Protein AF-A0A7Y4SWW4-F1 (afdb_monomer_lite)

Secondary structure (DSSP, 8-state):
-HHHHH-HHHHHHHHHHHHHHHHHHHHHH--SS-----HHHHHHHHHHHHHHHHHHHHHHTT--HHHHHHHHHHHHHHHHHHSS---BTTB---HHHHHHHHHHHHHHHHHHTTS-HHHHH-HHHHHHHHHHHHHHHHHHHHHHH-

Foldseek 3Di:
DQCVQQNDQQSLLQLVQLLVQLLVVLCVVDPDPDDPSDSLLSVLLSLLLQLQLQLLLCVVVVHDPCSSCVSVVVSVVCLVVPLPDPPDVVDDRPSSSSVSSNVSSNVNNNVVSVDDSCVSPDPVNSVVSNVVSVVVVVVVVVVVVD

Structure (mmCIF, N/CA/C/O backbone):
data_AF-A0A7Y4SWW4-F1
#
_entry.id   AF-A0A7Y4SWW4-F1
#
loop_
_atom_site.group_PDB
_atom_site.id
_atom_site.type_symbol
_atom_site.label_atom_id
_atom_site.label_alt_id
_atom_site.label_comp_id
_atom_site.label_asym_id
_atom_site.label_entity_id
_atom_site.label_seq_id
_atom_site.pdbx_PDB_ins_code
_atom_site.Cartn_x
_atom_site.Cartn_y
_atom_site.Cartn_z
_atom_site.occupancy
_atom_site.B_iso_or_equiv
_atom_site.auth_seq_id
_atom_site.auth_comp_id
_atom_site.auth_asym_id
_atom_site.auth_atom_id
_atom_site.pdbx_PDB_model_num
ATOM 1 N N . LEU A 1 1 ? 5.554 -11.035 5.074 1.00 80.19 1 LEU A N 1
ATOM 2 C CA . LEU A 1 1 ? 4.726 -10.161 5.940 1.00 80.19 1 LEU A CA 1
ATOM 3 C C . LEU A 1 1 ? 3.402 -9.791 5.277 1.00 80.19 1 LEU A C 1
ATOM 5 O O . LEU A 1 1 ? 2.380 -10.183 5.812 1.00 80.19 1 LEU A O 1
ATOM 9 N N . LEU A 1 2 ? 3.391 -9.156 4.096 1.00 85.44 2 LEU A N 1
ATOM 10 C CA . LEU A 1 2 ? 2.152 -8.746 3.406 1.00 85.44 2 LEU A CA 1
ATOM 11 C C . LEU A 1 2 ? 1.082 -9.852 3.295 1.00 85.44 2 LEU A C 1
ATOM 13 O O . LEU A 1 2 ? -0.025 -9.682 3.793 1.00 85.44 2 LEU A O 1
ATOM 17 N N . PHE A 1 3 ? 1.432 -11.005 2.718 1.00 90.75 3 PHE A N 1
ATOM 18 C CA . PHE A 1 3 ? 0.512 -12.143 2.565 1.00 90.75 3 PHE A CA 1
ATOM 19 C C . PHE A 1 3 ? 0.056 -12.759 3.890 1.00 90.75 3 PHE A C 1
ATOM 21 O O . PHE A 1 3 ? -1.040 -13.297 3.976 1.00 90.75 3 PHE A O 1
ATOM 28 N N . HIS A 1 4 ? 0.887 -12.667 4.929 1.00 89.12 4 HIS A N 1
ATOM 29 C CA . HIS A 1 4 ? 0.513 -13.116 6.266 1.00 89.12 4 HIS A CA 1
ATOM 30 C C . HIS A 1 4 ? -0.525 -12.170 6.888 1.00 89.12 4 HIS A C 1
ATOM 32 O O . HIS A 1 4 ? -1.473 -12.630 7.508 1.00 89.12 4 HIS A O 1
ATOM 38 N N . SER A 1 5 ? -0.379 -10.857 6.683 1.00 87.44 5 SER A N 1
ATOM 39 C CA . SER A 1 5 ? -1.282 -9.845 7.242 1.00 87.44 5 SER A CA 1
ATOM 40 C C . SER A 1 5 ? -2.602 -9.696 6.482 1.00 87.44 5 SER A C 1
ATOM 42 O O . SER A 1 5 ? -3.604 -9.349 7.097 1.00 87.44 5 SER A O 1
ATOM 44 N N . TYR A 1 6 ? -2.605 -9.921 5.164 1.00 91.31 6 TYR A N 1
ATOM 45 C CA . TYR A 1 6 ? -3.756 -9.648 4.291 1.00 91.31 6 TYR A CA 1
ATOM 46 C C . TYR A 1 6 ? -4.283 -10.872 3.540 1.00 91.31 6 TYR A C 1
ATOM 48 O O . TYR A 1 6 ? -5.208 -10.743 2.743 1.00 91.31 6 TYR A O 1
ATOM 56 N N . GLY A 1 7 ? -3.726 -12.060 3.772 1.00 93.44 7 GLY A N 1
ATOM 57 C CA . GLY A 1 7 ? -4.070 -13.259 3.014 1.00 93.44 7 GLY A CA 1
ATOM 58 C C . GLY A 1 7 ? -3.511 -13.250 1.588 1.00 93.44 7 GLY A C 1
ATOM 59 O O . GLY A 1 7 ? -2.938 -12.267 1.108 1.00 93.44 7 GLY A O 1
ATOM 60 N N . ALA A 1 8 ? -3.659 -14.387 0.907 1.00 93.75 8 ALA A N 1
ATOM 61 C CA . ALA A 1 8 ? -3.056 -14.612 -0.403 1.00 93.75 8 ALA A CA 1
ATOM 62 C C . ALA A 1 8 ? -3.638 -13.697 -1.494 1.00 93.75 8 ALA A C 1
ATOM 64 O O . ALA A 1 8 ? -2.881 -13.085 -2.241 1.00 93.75 8 ALA A O 1
ATOM 65 N N . GLY A 1 9 ? -4.967 -13.577 -1.571 1.00 96.06 9 GLY A N 1
ATOM 66 C CA . GLY A 1 9 ? -5.646 -12.866 -2.654 1.00 96.06 9 GLY A CA 1
ATOM 67 C C . GLY A 1 9 ? -5.493 -11.354 -2.550 1.00 96.06 9 GLY A C 1
ATOM 68 O O . GLY A 1 9 ? -4.990 -10.713 -3.470 1.00 96.06 9 GLY A O 1
ATOM 69 N N . VAL A 1 10 ? -5.870 -10.780 -1.404 1.00 96.38 10 VAL A N 1
ATOM 70 C CA . VAL A 1 10 ? -5.750 -9.328 -1.185 1.00 96.38 10 VAL A CA 1
ATOM 71 C C . VAL A 1 10 ? -4.281 -8.903 -1.137 1.00 96.38 10 VAL A C 1
ATOM 73 O O . VAL A 1 10 ? -3.931 -7.865 -1.696 1.00 96.38 10 VAL A O 1
ATOM 76 N N . GLY A 1 11 ? -3.402 -9.723 -0.548 1.00 96.12 11 GLY A N 1
ATOM 77 C CA . GLY A 1 11 ? -1.959 -9.488 -0.575 1.00 96.12 11 GLY A CA 1
ATOM 78 C C . GLY A 1 11 ? -1.385 -9.469 -1.996 1.00 96.12 11 GLY A C 1
ATOM 79 O O . GLY A 1 11 ? -0.630 -8.557 -2.327 1.00 96.12 11 GLY A O 1
ATOM 80 N N . ALA A 1 12 ? -1.773 -10.424 -2.852 1.00 96.00 12 ALA A N 1
ATOM 81 C CA . ALA A 1 12 ? -1.323 -10.481 -4.245 1.00 96.00 12 ALA A CA 1
ATOM 82 C C . ALA A 1 12 ? -1.815 -9.275 -5.047 1.00 96.00 12 ALA A C 1
ATOM 84 O O . ALA A 1 12 ? -1.021 -8.622 -5.721 1.00 96.00 12 ALA A O 1
ATOM 85 N N . LEU A 1 13 ? -3.105 -8.942 -4.937 1.00 96.56 13 LEU A N 1
ATOM 86 C CA . LEU A 1 13 ? -3.671 -7.790 -5.631 1.00 96.56 13 LEU A CA 1
ATOM 87 C C . LEU A 1 13 ? -3.017 -6.483 -5.170 1.00 96.56 13 LEU A C 1
ATOM 89 O O . LEU A 1 13 ? -2.633 -5.668 -6.003 1.00 96.56 13 LEU A O 1
ATOM 93 N N . GLY A 1 14 ? -2.838 -6.298 -3.860 1.00 96.75 14 GLY A N 1
ATOM 94 C CA . GLY A 1 14 ? -2.173 -5.122 -3.302 1.00 96.75 14 GLY A CA 1
ATOM 95 C C . GLY A 1 14 ? -0.731 -4.974 -3.789 1.00 96.75 14 GLY A C 1
ATOM 96 O O . GLY A 1 14 ? -0.329 -3.878 -4.175 1.00 96.75 14 GLY A O 1
ATOM 97 N N . LEU A 1 15 ? 0.027 -6.075 -3.836 1.00 96.19 15 LEU A N 1
ATOM 98 C CA . LEU A 1 15 ? 1.391 -6.100 -4.371 1.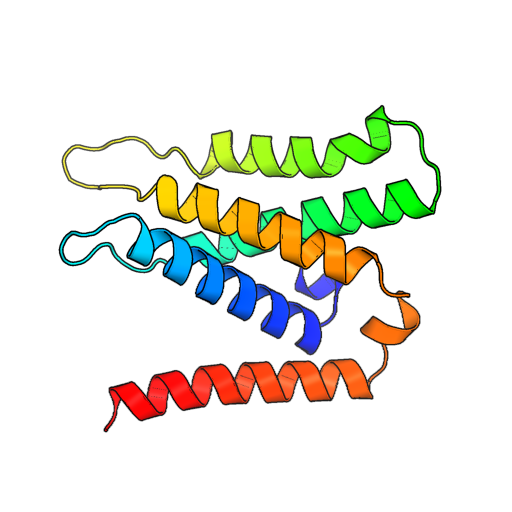00 96.19 15 LEU A CA 1
ATOM 99 C C . LEU A 1 15 ? 1.427 -5.702 -5.855 1.00 96.19 15 LEU A C 1
ATOM 101 O O . LEU A 1 15 ? 2.233 -4.856 -6.242 1.00 96.19 15 LEU A O 1
ATOM 105 N N . LEU A 1 16 ? 0.544 -6.287 -6.672 1.00 95.06 16 LEU A N 1
ATOM 106 C CA . LEU A 1 16 ? 0.466 -6.001 -8.106 1.00 95.06 16 LEU A CA 1
ATOM 107 C C . LEU A 1 16 ? 0.055 -4.556 -8.377 1.00 95.06 16 LEU A C 1
ATOM 109 O O . LEU A 1 16 ? 0.696 -3.894 -9.185 1.00 95.06 16 LEU A O 1
ATOM 113 N N . LEU A 1 17 ? -0.968 -4.047 -7.686 1.00 96.06 17 LEU A N 1
ATOM 114 C CA . LEU A 1 17 ? -1.420 -2.665 -7.847 1.00 96.06 17 LEU A CA 1
ATOM 115 C C . LEU A 1 17 ? -0.350 -1.666 -7.410 1.00 96.06 17 LEU A C 1
ATOM 117 O O . LEU A 1 17 ? -0.131 -0.681 -8.109 1.00 96.06 17 LEU A O 1
ATOM 121 N N . ALA A 1 18 ? 0.343 -1.919 -6.297 1.00 95.69 18 ALA A N 1
ATOM 122 C CA . ALA A 1 18 ? 1.414 -1.041 -5.840 1.00 95.69 18 ALA A CA 1
ATOM 123 C C . ALA A 1 18 ? 2.585 -1.010 -6.836 1.00 95.69 18 ALA A C 1
ATOM 125 O O . ALA A 1 18 ? 3.078 0.066 -7.169 1.00 95.69 18 ALA A O 1
ATOM 126 N N . GLY A 1 19 ? 2.986 -2.174 -7.361 1.00 93.38 19 GLY A N 1
ATOM 127 C CA . GLY A 1 19 ? 4.006 -2.270 -8.404 1.00 93.38 19 GLY A CA 1
ATOM 128 C C . GLY A 1 19 ? 3.587 -1.580 -9.702 1.00 93.38 19 GLY A C 1
ATOM 129 O O . GLY A 1 19 ? 4.344 -0.775 -10.233 1.00 93.38 19 GLY A O 1
ATOM 130 N N . LEU A 1 20 ? 2.372 -1.852 -10.186 1.00 92.69 20 LEU A N 1
ATOM 131 C CA . LEU A 1 20 ? 1.819 -1.272 -11.410 1.00 92.69 20 LEU A CA 1
ATOM 132 C C . LEU A 1 20 ? 1.741 0.253 -11.320 1.00 92.69 20 LEU A C 1
ATOM 134 O O . LEU A 1 20 ? 2.314 0.947 -12.152 1.00 92.69 20 LEU A O 1
ATOM 138 N N . LEU A 1 21 ? 1.054 0.778 -10.306 1.00 94.25 21 LEU A N 1
ATOM 139 C CA . LEU A 1 21 ? 0.838 2.215 -10.155 1.00 94.25 21 LEU A CA 1
ATOM 140 C C . LEU A 1 21 ? 2.148 2.953 -9.847 1.00 94.25 21 LEU A C 1
ATOM 142 O O . LEU A 1 21 ? 2.376 4.022 -10.404 1.00 94.25 21 LEU A O 1
ATOM 146 N N . GLY A 1 22 ? 3.036 2.381 -9.026 1.00 92.81 22 GLY A N 1
ATOM 147 C CA . GLY A 1 22 ? 4.356 2.963 -8.764 1.00 92.81 22 GLY A CA 1
ATOM 148 C C . GLY A 1 22 ? 5.200 3.069 -10.035 1.00 92.81 22 GLY A C 1
ATOM 149 O O . GLY A 1 22 ? 5.794 4.111 -10.300 1.00 92.81 22 GLY A O 1
ATOM 150 N N . ASN A 1 23 ? 5.186 2.022 -10.862 1.00 90.69 23 ASN A N 1
ATOM 151 C CA . ASN A 1 23 ? 5.881 2.006 -12.146 1.00 90.69 23 ASN A CA 1
ATOM 152 C C . ASN A 1 23 ? 5.248 2.966 -13.164 1.00 90.69 23 ASN A C 1
ATOM 154 O O . ASN A 1 23 ? 5.980 3.629 -13.891 1.00 90.69 23 ASN A O 1
ATOM 158 N N . LEU A 1 24 ? 3.916 3.094 -13.190 1.00 90.06 24 LEU A N 1
ATOM 159 C CA . LEU A 1 24 ? 3.218 4.069 -14.036 1.00 90.06 24 LEU A CA 1
ATOM 160 C C . LEU A 1 24 ? 3.588 5.509 -13.664 1.00 90.06 24 LEU A C 1
ATOM 162 O O . LEU A 1 24 ? 3.893 6.304 -14.549 1.00 90.06 24 LEU A O 1
ATOM 166 N N . VAL A 1 25 ? 3.611 5.838 -12.368 1.00 90.25 25 VAL A N 1
ATOM 167 C CA . VAL A 1 25 ? 4.043 7.164 -11.898 1.00 90.25 25 VAL A CA 1
ATOM 168 C C . VAL A 1 25 ? 5.511 7.403 -12.255 1.00 90.25 25 VAL A C 1
ATOM 170 O O . VAL A 1 25 ? 5.837 8.462 -12.784 1.00 90.25 25 VAL A O 1
ATOM 173 N N . ASN A 1 26 ? 6.384 6.413 -12.042 1.00 88.81 26 ASN A N 1
ATOM 174 C CA . ASN A 1 26 ? 7.799 6.528 -12.396 1.00 88.81 26 ASN A CA 1
ATOM 175 C C . ASN A 1 26 ? 8.008 6.772 -13.898 1.00 88.81 26 ASN A C 1
ATOM 177 O O . ASN A 1 26 ? 8.754 7.673 -14.275 1.00 88.81 26 ASN A O 1
ATOM 181 N N . ALA A 1 27 ? 7.315 6.010 -14.749 1.00 86.12 27 ALA A N 1
ATOM 182 C CA . ALA A 1 27 ? 7.383 6.143 -16.202 1.00 86.12 27 ALA A CA 1
ATOM 183 C C . ALA A 1 27 ? 6.834 7.487 -16.697 1.00 86.12 27 ALA A C 1
ATOM 185 O O . ALA A 1 27 ? 7.335 8.036 -17.672 1.00 86.12 27 ALA A O 1
ATOM 186 N N . TRP A 1 28 ? 5.819 8.037 -16.025 1.00 85.56 28 TRP A N 1
ATOM 187 C CA . TRP A 1 28 ? 5.281 9.352 -16.371 1.00 85.56 28 TRP A CA 1
ATOM 188 C C . TRP A 1 28 ? 6.240 10.495 -16.008 1.00 85.56 28 TRP A C 1
ATOM 190 O O . TRP A 1 28 ? 6.300 11.496 -16.718 1.00 85.56 28 TRP A O 1
ATOM 200 N N . VAL A 1 29 ? 7.012 10.338 -14.929 1.00 83.06 29 VAL A N 1
ATOM 201 C CA . VAL A 1 29 ? 8.008 11.325 -14.483 1.00 83.06 29 VAL A CA 1
ATOM 202 C C . VAL A 1 29 ? 9.302 11.244 -15.304 1.00 83.06 29 VAL A C 1
ATOM 204 O O . VAL A 1 29 ? 9.885 12.279 -15.626 1.00 83.06 29 VAL A O 1
ATOM 207 N N . HIS A 1 30 ? 9.743 10.044 -15.690 1.00 75.00 30 HIS A N 1
ATOM 208 C CA . HIS A 1 30 ? 10.912 9.851 -16.550 1.00 75.00 30 HIS A CA 1
ATOM 209 C C . HIS A 1 30 ? 10.528 9.778 -18.035 1.00 75.00 30 HIS A C 1
ATOM 211 O O . HIS A 1 30 ? 10.281 8.708 -18.586 1.00 75.00 30 HIS A O 1
ATOM 217 N N . VAL A 1 31 ? 10.563 10.923 -18.722 1.00 55.62 31 VAL A N 1
ATOM 218 C CA . VAL A 1 31 ? 10.458 10.998 -20.190 1.00 55.62 31 VAL A CA 1
ATOM 219 C C . VAL A 1 31 ? 11.825 10.664 -20.809 1.00 55.62 31 VAL A C 1
ATOM 221 O O . VAL A 1 31 ? 12.578 11.547 -21.209 1.00 55.62 31 VAL A O 1
ATOM 224 N N . GLY A 1 32 ? 12.202 9.383 -20.828 1.00 53.34 32 GLY A N 1
ATOM 225 C CA . GLY A 1 32 ? 13.490 8.939 -21.372 1.00 53.34 32 GLY A CA 1
ATOM 226 C C . GLY A 1 32 ? 13.636 7.418 -21.402 1.00 53.34 32 GLY A C 1
ATOM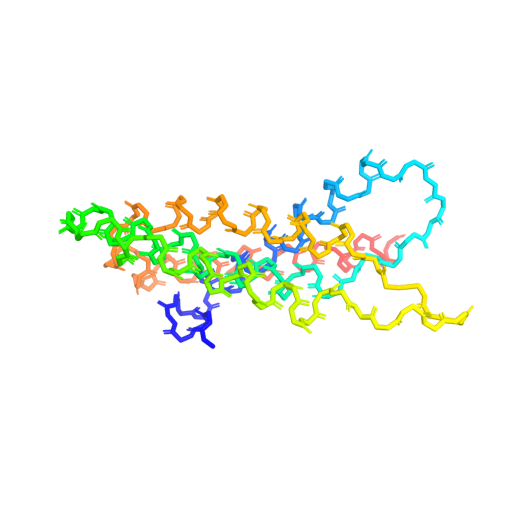 227 O O . GLY A 1 32 ? 13.246 6.732 -20.465 1.00 53.34 32 GLY A O 1
ATOM 228 N N . ALA A 1 33 ? 14.157 6.898 -22.513 1.00 49.75 33 ALA A N 1
ATOM 229 C CA . ALA A 1 33 ? 14.124 5.493 -22.909 1.00 49.75 33 ALA A CA 1
ATOM 230 C C . ALA A 1 33 ? 14.609 4.488 -21.837 1.00 49.75 33 ALA A C 1
ATOM 232 O O . ALA A 1 33 ? 15.714 4.592 -21.313 1.00 49.75 33 ALA A O 1
ATOM 233 N N . HIS A 1 34 ? 13.781 3.461 -21.611 1.00 48.34 34 HIS A N 1
ATOM 234 C CA . HIS A 1 34 ? 14.102 2.175 -20.977 1.00 48.34 34 HIS A CA 1
ATOM 235 C C . HIS A 1 34 ? 14.740 2.219 -19.574 1.00 48.34 34 HIS A C 1
ATOM 237 O O . HIS A 1 34 ? 15.790 1.624 -19.338 1.00 48.34 34 HIS A O 1
ATOM 243 N N . ALA A 1 35 ? 14.052 2.815 -18.597 1.00 51.06 35 ALA A N 1
ATOM 244 C CA . ALA A 1 35 ? 14.241 2.413 -17.204 1.00 51.06 35 ALA A CA 1
ATOM 245 C C . ALA A 1 35 ? 13.573 1.041 -16.992 1.00 51.06 35 ALA A C 1
ATOM 247 O O . ALA A 1 35 ? 12.399 0.854 -17.314 1.00 51.06 35 ALA A O 1
ATOM 248 N N . SER A 1 36 ? 14.327 0.060 -16.495 1.00 53.84 36 SER A N 1
ATOM 249 C CA . SER A 1 36 ? 13.800 -1.251 -16.105 1.00 53.84 36 SER A CA 1
ATOM 250 C C . SER A 1 36 ? 12.637 -1.059 -15.124 1.00 53.84 36 SER A C 1
ATOM 252 O O . SER A 1 36 ? 12.855 -0.629 -13.992 1.00 53.84 36 SER A O 1
ATOM 254 N N . LEU A 1 37 ? 11.399 -1.339 -15.555 1.00 64.31 37 LEU A N 1
ATOM 255 C CA . LEU A 1 37 ? 10.216 -1.322 -14.690 1.00 64.31 37 LEU A CA 1
ATOM 256 C C . LEU A 1 37 ? 10.365 -2.475 -13.693 1.00 64.31 37 LEU A C 1
ATOM 258 O O . LEU A 1 37 ? 10.083 -3.636 -13.986 1.00 64.31 37 LEU A O 1
ATOM 262 N N . GLY A 1 38 ? 10.943 -2.153 -12.541 1.00 71.31 38 GLY A N 1
ATOM 263 C CA . GLY A 1 38 ? 11.528 -3.140 -11.653 1.00 71.31 38 GLY A CA 1
ATOM 264 C C . GLY A 1 38 ? 10.504 -3.821 -10.755 1.00 71.31 38 GLY A C 1
ATOM 265 O O . GLY A 1 38 ? 9.607 -3.190 -10.193 1.00 71.31 38 GLY A O 1
ATOM 266 N N . ALA A 1 39 ? 10.718 -5.114 -10.507 1.00 81.62 39 ALA A N 1
ATOM 267 C CA . ALA A 1 39 ? 10.071 -5.833 -9.410 1.00 81.62 39 ALA A CA 1
ATOM 268 C C . ALA A 1 39 ? 10.339 -5.170 -8.039 1.00 81.62 39 ALA A C 1
ATOM 270 O O . ALA A 1 39 ? 9.530 -5.297 -7.119 1.00 81.62 39 ALA A O 1
ATOM 271 N N . SER A 1 40 ? 11.440 -4.420 -7.901 1.00 88.94 40 SER A N 1
ATOM 272 C CA . SER A 1 40 ? 11.769 -3.665 -6.688 1.00 88.94 40 SER A CA 1
ATOM 273 C C . SER A 1 40 ? 10.742 -2.574 -6.367 1.00 88.94 40 SER A C 1
ATOM 275 O O . SER A 1 40 ? 10.462 -2.348 -5.190 1.00 88.94 40 SER A O 1
ATOM 277 N N . THR A 1 41 ? 10.093 -1.974 -7.371 1.00 92.62 41 THR A N 1
ATOM 278 C CA . THR A 1 41 ? 8.970 -1.043 -7.171 1.00 92.62 41 THR A CA 1
ATOM 279 C C . THR A 1 41 ? 7.828 -1.709 -6.412 1.00 92.62 41 THR A C 1
ATOM 281 O O . THR A 1 41 ? 7.285 -1.130 -5.474 1.00 92.62 41 THR A O 1
ATOM 284 N N . ALA A 1 42 ? 7.494 -2.957 -6.760 1.00 93.81 42 ALA A N 1
ATOM 285 C CA . ALA A 1 42 ? 6.463 -3.721 -6.061 1.00 93.81 42 ALA A CA 1
ATOM 286 C C . ALA A 1 42 ? 6.882 -4.056 -4.621 1.00 93.81 42 ALA A C 1
ATOM 288 O O . ALA A 1 42 ? 6.048 -4.024 -3.719 1.00 93.81 42 ALA A O 1
ATOM 289 N N . VAL A 1 43 ? 8.172 -4.317 -4.375 1.00 94.44 43 VAL A N 1
ATOM 290 C CA . VAL A 1 43 ? 8.703 -4.556 -3.021 1.00 94.44 43 VAL A CA 1
ATOM 291 C C . VAL A 1 43 ? 8.546 -3.313 -2.142 1.00 94.44 43 VAL A C 1
ATOM 293 O O . VAL A 1 43 ? 7.972 -3.412 -1.057 1.00 94.44 43 VAL A O 1
ATOM 296 N N . PHE A 1 44 ? 8.980 -2.137 -2.605 1.00 95.62 44 PHE A N 1
ATOM 297 C CA . PHE A 1 44 ? 8.771 -0.892 -1.855 1.00 95.62 44 PHE A CA 1
ATOM 298 C C . PHE A 1 44 ? 7.291 -0.515 -1.762 1.00 95.62 44 PHE A C 1
ATOM 300 O O . PHE A 1 44 ? 6.848 -0.038 -0.719 1.00 95.62 44 PHE A O 1
ATOM 307 N N . GLY A 1 45 ? 6.499 -0.848 -2.780 1.00 96.88 45 GLY A N 1
ATOM 308 C CA . GLY A 1 45 ? 5.041 -0.811 -2.736 1.00 96.88 45 GLY A CA 1
ATOM 309 C C . GLY A 1 45 ? 4.448 -1.634 -1.599 1.00 96.88 45 GLY A C 1
ATOM 310 O O . GLY A 1 45 ? 3.626 -1.128 -0.840 1.00 96.88 45 GLY A O 1
ATOM 311 N N . ALA A 1 46 ? 4.904 -2.870 -1.408 1.00 97.19 46 ALA A N 1
ATOM 312 C CA . ALA A 1 46 ? 4.467 -3.719 -0.304 1.00 97.19 46 ALA A CA 1
ATOM 313 C C . ALA A 1 46 ? 4.881 -3.164 1.066 1.00 97.19 46 ALA A C 1
ATOM 315 O O . ALA A 1 46 ? 4.093 -3.219 2.012 1.00 97.19 46 ALA A O 1
ATOM 316 N N . VAL A 1 47 ? 6.096 -2.615 1.178 1.00 97.62 47 VAL A N 1
ATOM 317 C CA . VAL A 1 47 ? 6.579 -1.953 2.403 1.00 97.62 47 VAL A CA 1
ATOM 318 C C . VAL A 1 47 ? 5.710 -0.738 2.735 1.00 97.62 47 VAL A C 1
ATOM 320 O O . VAL A 1 47 ? 5.251 -0.604 3.870 1.00 97.62 47 VAL A O 1
ATOM 323 N N . GLY A 1 48 ? 5.420 0.105 1.743 1.00 98.00 48 GLY A N 1
ATOM 324 C CA . GLY A 1 48 ? 4.528 1.252 1.889 1.00 98.00 48 GLY A CA 1
ATOM 325 C C . GLY A 1 48 ? 3.111 0.826 2.264 1.00 98.00 48 GLY A C 1
ATOM 326 O O . GLY A 1 48 ? 2.522 1.402 3.173 1.00 98.00 48 GLY A O 1
ATOM 327 N N . LEU A 1 49 ? 2.585 -0.228 1.634 1.00 98.25 49 LEU A N 1
ATOM 328 C CA . LEU A 1 49 ? 1.253 -0.766 1.915 1.00 98.25 49 LEU A CA 1
ATOM 329 C C . LEU A 1 49 ? 1.127 -1.201 3.374 1.00 98.25 49 LEU A C 1
ATOM 331 O O . LEU A 1 49 ? 0.195 -0.771 4.049 1.00 98.25 49 LEU A O 1
ATOM 335 N N . LEU A 1 50 ? 2.098 -1.962 3.885 1.00 97.62 50 LEU A N 1
ATOM 336 C CA . LEU A 1 50 ? 2.153 -2.348 5.297 1.00 97.62 50 LEU A CA 1
ATOM 337 C C . LEU A 1 50 ? 2.266 -1.134 6.233 1.00 97.62 50 LEU A C 1
ATOM 339 O O . LEU A 1 50 ? 1.583 -1.076 7.253 1.00 97.62 50 LEU A O 1
ATOM 343 N N . GLY A 1 51 ? 3.111 -0.158 5.890 1.00 97.81 51 GLY A N 1
ATOM 344 C CA . GLY A 1 51 ? 3.286 1.056 6.687 1.00 97.81 51 GLY A CA 1
ATOM 345 C C . GLY A 1 51 ? 2.010 1.899 6.764 1.00 97.81 51 GLY A C 1
ATOM 346 O O . GLY A 1 51 ? 1.593 2.302 7.849 1.00 97.81 51 GLY A O 1
ATOM 347 N N . GLY A 1 52 ? 1.359 2.136 5.625 1.00 98.00 52 GLY A N 1
ATOM 348 C CA . GLY A 1 52 ? 0.151 2.953 5.533 1.00 98.00 52 GLY A CA 1
ATOM 349 C C . GLY A 1 52 ? -1.047 2.289 6.203 1.00 98.00 52 GLY A C 1
ATOM 350 O O . GLY A 1 52 ? -1.809 2.945 6.916 1.00 98.00 52 GLY A O 1
ATOM 351 N N . SER A 1 53 ? -1.192 0.976 6.033 1.00 97.44 53 SER A N 1
ATOM 352 C CA . SER A 1 53 ? -2.317 0.244 6.601 1.00 97.44 53 SER A CA 1
ATOM 353 C C . SER A 1 53 ? -2.234 0.114 8.117 1.00 97.44 53 SER A C 1
ATOM 355 O O . SER A 1 53 ? -3.232 0.338 8.803 1.00 97.44 53 SER A O 1
ATOM 357 N N . GLU A 1 54 ? -1.046 -0.155 8.656 1.00 96.75 54 GLU A N 1
ATOM 358 C CA . GLU A 1 54 ? -0.817 -0.217 10.097 1.00 96.75 54 GLU A CA 1
ATOM 359 C C . GLU A 1 54 ? -0.946 1.171 10.742 1.00 96.75 54 GLU A C 1
ATOM 361 O O . GLU A 1 54 ? -1.601 1.322 11.774 1.00 96.75 54 GLU A O 1
ATOM 366 N N . ALA A 1 55 ? -0.397 2.218 10.115 1.00 97.69 55 ALA A N 1
ATOM 367 C CA . ALA A 1 55 ? -0.558 3.591 10.594 1.00 97.69 55 ALA A CA 1
ATOM 368 C C . ALA A 1 55 ? -2.034 4.016 10.629 1.00 97.69 55 ALA A C 1
ATOM 370 O O . ALA A 1 55 ? -2.486 4.650 11.591 1.00 97.69 55 ALA A O 1
ATOM 371 N N . ARG A 1 56 ? -2.810 3.625 9.608 1.00 97.56 56 ARG A N 1
ATOM 372 C CA . ARG A 1 56 ? -4.254 3.864 9.563 1.00 97.56 56 ARG A CA 1
ATOM 373 C C . ARG A 1 56 ? -4.995 3.089 10.646 1.00 97.56 56 ARG A C 1
ATOM 375 O O . ARG A 1 56 ? -5.819 3.689 11.334 1.00 97.56 56 ARG A O 1
ATOM 382 N N . ALA A 1 57 ? -4.691 1.809 10.838 1.00 94.69 57 ALA A N 1
ATOM 383 C CA . ALA A 1 57 ? -5.314 0.997 11.878 1.00 94.69 57 ALA A CA 1
ATOM 384 C C . ALA A 1 57 ? -5.083 1.606 13.273 1.00 94.69 57 ALA A C 1
ATOM 386 O O . ALA A 1 57 ? -6.037 1.839 14.015 1.00 94.69 57 ALA A O 1
ATOM 387 N N . ARG A 1 58 ? -3.838 1.985 13.592 1.00 95.75 58 ARG A N 1
ATOM 388 C CA . ARG A 1 58 ? -3.490 2.653 14.860 1.00 95.75 58 ARG A CA 1
ATOM 389 C C . ARG A 1 58 ? -4.166 4.010 15.025 1.00 95.75 58 ARG A C 1
ATOM 391 O O . ARG A 1 58 ? -4.523 4.392 16.137 1.00 95.75 58 ARG A O 1
ATOM 398 N N . HIS A 1 59 ? -4.365 4.747 13.930 1.00 96.31 59 HIS A N 1
ATOM 399 C CA . HIS A 1 59 ? -5.144 5.982 13.961 1.00 96.31 59 HIS A CA 1
ATOM 400 C C . HIS A 1 59 ? -6.605 5.732 14.346 1.00 96.31 59 HIS A C 1
ATOM 402 O O . HIS A 1 59 ? -7.126 6.440 15.205 1.00 96.31 59 HIS A O 1
ATOM 408 N N . LEU A 1 60 ? -7.253 4.731 13.744 1.00 94.38 60 LEU A N 1
ATOM 409 C CA . LEU A 1 60 ? -8.647 4.390 14.043 1.00 94.38 60 LEU A CA 1
ATOM 410 C C . LEU A 1 60 ? -8.822 3.900 15.488 1.00 94.38 60 LEU A C 1
ATOM 412 O O . LEU A 1 60 ? -9.825 4.219 16.121 1.00 94.38 60 LEU A O 1
ATOM 416 N N . LEU A 1 61 ? -7.813 3.218 16.034 1.00 94.56 61 LEU A N 1
ATOM 417 C CA . LEU A 1 61 ? -7.742 2.816 17.444 1.00 94.56 61 LEU A CA 1
ATOM 418 C C . LEU A 1 61 ? -7.381 3.963 18.406 1.00 94.56 61 LEU A C 1
ATOM 420 O O . LEU A 1 61 ? -7.293 3.739 19.610 1.00 94.56 61 LEU A O 1
ATOM 424 N N . ARG A 1 62 ? -7.186 5.190 17.900 1.00 95.81 62 ARG A N 1
ATOM 425 C CA . ARG A 1 62 ? -6.817 6.387 18.679 1.00 95.81 62 ARG A CA 1
ATOM 426 C C . ARG A 1 62 ? -5.534 6.216 19.497 1.00 95.81 62 ARG A C 1
ATOM 428 O O . ARG A 1 62 ? -5.398 6.784 20.578 1.00 95.81 62 ARG A O 1
ATOM 435 N N . GLU A 1 63 ? -4.575 5.459 18.973 1.00 96.56 63 GLU A N 1
ATOM 436 C CA . GLU A 1 63 ? -3.282 5.306 19.629 1.00 96.56 63 GLU A CA 1
ATOM 437 C C . GLU A 1 63 ? -2.496 6.633 19.691 1.00 96.56 63 GLU A C 1
ATOM 439 O O . GLU A 1 63 ? -2.712 7.530 18.863 1.00 96.56 63 GLU A O 1
ATOM 444 N N . PRO A 1 64 ? -1.525 6.759 20.619 1.00 96.88 64 PRO A N 1
ATOM 445 C CA . PRO A 1 64 ? -0.636 7.915 20.684 1.00 96.88 64 PRO A CA 1
ATOM 446 C C . PRO A 1 64 ? 0.072 8.195 19.352 1.00 96.88 64 PRO A C 1
ATOM 448 O O . PRO A 1 64 ? 0.448 7.274 18.622 1.00 96.88 64 PRO A O 1
ATOM 451 N N . GLN A 1 65 ? 0.324 9.475 19.059 1.00 95.56 65 GLN A N 1
ATOM 452 C CA . GLN A 1 65 ? 0.916 9.926 17.791 1.00 95.56 65 GLN A CA 1
ATOM 453 C C . GLN A 1 65 ? 2.218 9.191 17.433 1.00 95.56 65 GLN A C 1
ATOM 455 O O . GLN A 1 65 ? 2.391 8.788 16.284 1.00 95.56 65 GLN A O 1
ATOM 460 N N . ALA A 1 66 ? 3.091 8.940 18.414 1.00 96.25 66 ALA A N 1
ATOM 461 C CA . ALA A 1 66 ? 4.334 8.198 18.204 1.00 96.25 66 ALA A CA 1
ATOM 462 C C . ALA A 1 66 ? 4.088 6.790 17.628 1.00 96.25 66 ALA A C 1
ATOM 464 O O . ALA A 1 66 ? 4.740 6.387 16.666 1.00 96.25 66 ALA A O 1
ATOM 465 N N . ARG A 1 67 ? 3.093 6.058 18.150 1.00 95.00 67 ARG A N 1
ATOM 466 C CA . ARG A 1 67 ? 2.752 4.713 17.658 1.00 95.00 67 ARG A CA 1
ATOM 467 C C . ARG A 1 67 ? 2.097 4.760 16.283 1.00 95.00 67 ARG A C 1
ATOM 469 O O . ARG A 1 67 ? 2.320 3.847 15.496 1.00 95.00 67 ARG A O 1
ATOM 476 N N . ARG A 1 68 ? 1.344 5.820 15.972 1.00 94.69 68 ARG A N 1
ATOM 477 C CA . ARG A 1 68 ? 0.710 6.028 14.658 1.00 94.69 68 ARG A CA 1
ATOM 478 C C . ARG A 1 68 ? 1.717 6.316 13.546 1.00 94.69 68 ARG A C 1
ATOM 480 O O . ARG A 1 68 ? 1.516 5.857 12.430 1.00 94.69 68 ARG A O 1
ATOM 487 N N . ILE A 1 69 ? 2.779 7.064 13.843 1.00 96.19 69 ILE A N 1
ATOM 488 C CA . ILE A 1 69 ? 3.809 7.436 12.858 1.00 96.19 69 ILE A CA 1
ATOM 489 C C . ILE A 1 69 ? 4.864 6.332 12.705 1.00 96.19 69 ILE A C 1
ATOM 491 O O . ILE A 1 69 ? 5.421 6.175 11.621 1.00 96.19 69 ILE A O 1
ATOM 495 N N . ALA A 1 70 ? 5.104 5.527 13.746 1.00 97.25 70 ALA A N 1
ATOM 496 C CA . ALA A 1 70 ? 6.123 4.474 13.740 1.00 97.25 70 ALA A CA 1
ATOM 497 C C . ALA A 1 70 ? 6.112 3.546 12.500 1.00 97.25 70 ALA A C 1
ATOM 499 O O . ALA A 1 70 ? 7.192 3.292 11.971 1.00 97.25 70 ALA A O 1
ATOM 500 N N . PRO A 1 71 ? 4.964 3.069 11.973 1.00 96.56 71 PRO A N 1
ATOM 501 C CA . PRO A 1 71 ? 4.946 2.228 10.774 1.00 96.56 71 PRO A CA 1
ATOM 502 C C . PRO A 1 71 ? 5.411 2.964 9.512 1.00 96.56 71 PRO A C 1
ATOM 504 O O . PRO A 1 71 ? 6.137 2.394 8.702 1.00 96.56 71 PRO A O 1
ATOM 507 N N . ILE A 1 72 ? 5.042 4.242 9.364 1.00 97.31 72 ILE A N 1
ATOM 508 C CA . ILE A 1 72 ? 5.489 5.091 8.250 1.00 97.31 72 ILE A CA 1
ATOM 509 C C . ILE A 1 72 ? 6.991 5.347 8.377 1.00 97.31 72 ILE A C 1
ATOM 511 O O . ILE A 1 72 ? 7.724 5.202 7.405 1.00 97.31 72 ILE A O 1
ATOM 515 N N . ALA A 1 73 ? 7.463 5.665 9.585 1.00 97.12 73 ALA A N 1
ATOM 516 C CA . ALA A 1 73 ? 8.884 5.861 9.850 1.00 97.12 73 ALA A CA 1
ATOM 517 C C . ALA A 1 73 ? 9.697 4.594 9.541 1.00 97.12 73 ALA A C 1
ATOM 519 O O . ALA A 1 73 ? 10.719 4.681 8.872 1.00 97.12 73 ALA A O 1
ATOM 520 N N . ALA A 1 74 ? 9.225 3.412 9.949 1.00 96.75 74 ALA A N 1
ATOM 521 C CA . ALA A 1 74 ? 9.869 2.141 9.626 1.00 96.75 74 ALA A CA 1
ATOM 522 C C . ALA A 1 74 ? 9.918 1.887 8.110 1.00 96.75 74 ALA A C 1
ATOM 524 O O . ALA A 1 74 ? 10.956 1.490 7.586 1.00 96.75 74 ALA A O 1
ATOM 525 N N . ALA A 1 75 ? 8.824 2.167 7.396 1.00 96.62 75 ALA A N 1
ATOM 526 C CA . ALA A 1 75 ? 8.762 2.042 5.943 1.00 96.62 75 ALA A CA 1
ATOM 527 C C . ALA A 1 75 ? 9.763 2.984 5.239 1.00 96.62 75 ALA A C 1
ATOM 529 O O . ALA A 1 75 ? 10.472 2.562 4.327 1.00 96.62 75 ALA A O 1
ATOM 530 N N . LEU A 1 76 ? 9.883 4.231 5.711 1.00 96.19 76 LEU A N 1
ATOM 531 C CA . LEU A 1 76 ? 10.873 5.198 5.227 1.00 96.19 76 LEU A CA 1
ATOM 532 C C . LEU A 1 76 ? 12.310 4.774 5.553 1.00 96.19 76 LEU A C 1
ATOM 534 O O . LEU A 1 76 ? 13.181 4.877 4.697 1.00 96.19 76 LEU A O 1
ATOM 538 N N . MET A 1 77 ? 12.573 4.259 6.755 1.00 94.94 77 MET A N 1
ATOM 539 C CA . MET A 1 77 ? 13.903 3.759 7.117 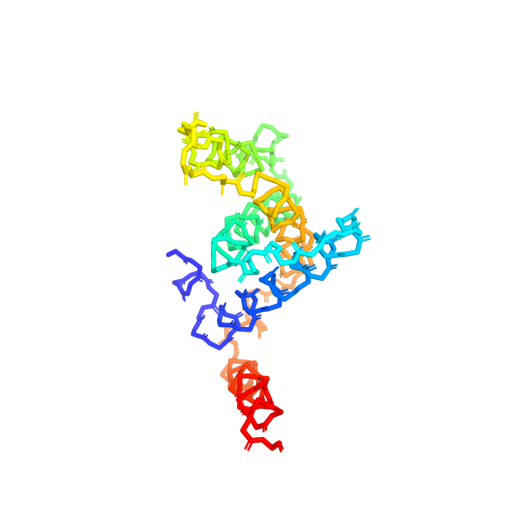1.00 94.94 77 MET A CA 1
ATOM 540 C C . MET A 1 77 ? 14.317 2.572 6.244 1.00 94.94 77 MET A C 1
ATOM 542 O O . MET A 1 77 ? 15.464 2.507 5.818 1.00 94.94 77 MET A O 1
ATOM 546 N N . LEU A 1 78 ? 13.388 1.668 5.916 1.00 93.75 78 LEU A N 1
ATOM 547 C CA . LEU A 1 78 ? 13.654 0.573 4.978 1.00 93.75 78 LEU A CA 1
ATOM 548 C C . LEU A 1 78 ? 13.945 1.082 3.562 1.00 93.75 78 LEU A C 1
ATOM 550 O O . LEU A 1 78 ? 14.820 0.530 2.899 1.00 93.75 78 LEU A O 1
ATOM 554 N N . LEU A 1 79 ? 13.266 2.141 3.106 1.00 92.56 79 LEU A N 1
ATOM 555 C CA . LEU A 1 79 ? 13.604 2.812 1.848 1.00 92.56 79 LEU A CA 1
ATOM 556 C C . LEU A 1 79 ? 15.020 3.390 1.882 1.00 92.56 79 LEU A C 1
ATOM 558 O O . LEU A 1 79 ? 15.769 3.199 0.934 1.00 92.56 79 LEU A O 1
ATOM 562 N N . LEU A 1 80 ? 15.407 4.064 2.960 1.00 90.94 80 LEU A N 1
ATOM 563 C CA . LEU A 1 80 ? 16.751 4.633 3.065 1.00 90.94 80 LEU A CA 1
ATOM 564 C C . LEU A 1 80 ? 17.829 3.548 3.146 1.00 90.94 80 LEU A C 1
ATOM 566 O O . LEU A 1 80 ? 18.883 3.693 2.540 1.00 90.94 80 LEU A O 1
ATOM 570 N N . TYR A 1 81 ? 17.552 2.455 3.858 1.00 89.12 81 TYR A N 1
ATOM 571 C CA . TYR A 1 81 ? 18.503 1.362 4.049 1.00 89.12 81 TYR A CA 1
ATOM 572 C C . TYR A 1 81 ? 18.671 0.481 2.801 1.00 89.12 81 TYR A C 1
ATOM 574 O O . TYR A 1 81 ? 19.781 0.060 2.498 1.00 89.12 81 TYR A O 1
ATOM 582 N N . LEU A 1 82 ? 17.582 0.186 2.079 1.00 85.31 82 LEU A N 1
ATOM 583 C CA . LEU A 1 82 ? 17.584 -0.756 0.947 1.00 85.31 82 LEU A CA 1
ATOM 584 C C . LEU A 1 82 ? 17.437 -0.083 -0.421 1.00 85.31 82 LEU A C 1
ATOM 586 O O . LEU A 1 82 ? 17.803 -0.659 -1.442 1.00 85.31 82 LEU A O 1
ATOM 590 N N . GLY A 1 83 ? 16.800 1.084 -0.462 1.00 76.62 83 GLY A N 1
ATOM 591 C CA . GLY A 1 83 ? 16.330 1.722 -1.692 1.00 76.62 83 GLY A CA 1
ATOM 592 C C . GLY A 1 83 ? 17.335 2.675 -2.323 1.00 76.62 83 GLY A C 1
ATOM 593 O O . GLY A 1 83 ? 17.206 2.976 -3.509 1.00 76.62 83 GLY A O 1
ATOM 594 N N . VAL A 1 84 ? 18.341 3.103 -1.562 1.00 75.06 84 VAL A N 1
ATOM 595 C CA . VAL A 1 84 ? 19.449 3.946 -2.018 1.00 75.06 84 VAL A CA 1
ATOM 596 C C . VAL A 1 84 ? 20.685 3.051 -2.145 1.00 75.06 84 VAL A C 1
ATOM 598 O O . VAL A 1 84 ? 21.545 3.028 -1.273 1.00 75.06 84 VAL A O 1
ATOM 601 N N . GLY A 1 85 ? 20.719 2.198 -3.171 1.00 65.56 85 GLY A N 1
ATOM 602 C CA . GLY A 1 85 ? 21.862 1.304 -3.395 1.00 65.56 85 GLY A CA 1
ATOM 603 C C . GLY A 1 85 ? 23.152 2.073 -3.710 1.00 65.56 85 GLY A C 1
ATOM 604 O O . GLY A 1 85 ? 23.102 3.247 -4.079 1.00 65.56 85 GLY A O 1
ATOM 605 N N . GLU A 1 86 ? 24.308 1.409 -3.602 1.00 56.56 86 GLU A N 1
ATOM 606 C CA . GLU A 1 86 ? 25.575 1.990 -4.059 1.00 56.56 86 GLU A CA 1
ATOM 607 C C . GLU A 1 86 ? 25.481 2.322 -5.552 1.00 56.56 86 GLU A C 1
ATOM 609 O O . GLU A 1 86 ? 25.192 1.455 -6.382 1.00 56.56 86 GLU A O 1
ATOM 614 N N . ALA A 1 87 ? 25.723 3.587 -5.897 1.00 53.62 87 ALA A N 1
ATOM 615 C CA . ALA A 1 87 ? 25.863 4.025 -7.276 1.00 53.62 87 ALA A CA 1
ATOM 616 C C . ALA A 1 87 ? 27.179 3.468 -7.845 1.00 53.62 87 ALA A C 1
ATOM 618 O O . ALA A 1 87 ? 28.186 4.170 -7.928 1.00 53.62 87 ALA A O 1
ATOM 619 N N . GLN A 1 88 ? 27.205 2.180 -8.197 1.00 55.00 88 GLN A N 1
ATOM 620 C CA . GLN A 1 88 ? 28.297 1.642 -8.997 1.00 55.00 88 GLN A CA 1
ATOM 621 C C . GLN A 1 88 ? 28.203 2.235 -10.411 1.00 55.00 88 GLN A C 1
ATOM 623 O O . GLN A 1 88 ? 27.108 2.283 -10.974 1.00 55.00 88 GLN A O 1
ATOM 628 N N . PRO A 1 89 ? 29.334 2.588 -11.048 1.00 57.12 89 PRO A N 1
ATOM 629 C CA . PRO A 1 89 ? 29.357 3.170 -12.394 1.00 57.12 89 PRO A CA 1
ATOM 630 C C . PRO A 1 89 ? 28.723 2.286 -13.487 1.00 57.12 89 PRO A C 1
ATOM 632 O O . PRO A 1 89 ? 28.492 2.757 -14.595 1.00 57.12 89 PRO A O 1
ATOM 635 N N . THR A 1 90 ? 28.421 1.017 -13.192 1.00 59.72 90 THR A N 1
ATOM 636 C CA . THR A 1 90 ? 27.774 0.057 -14.101 1.00 59.72 90 THR A CA 1
ATOM 637 C C . THR A 1 90 ? 26.348 -0.336 -13.695 1.00 59.72 90 THR A C 1
ATOM 639 O O . THR A 1 90 ? 25.699 -1.080 -14.430 1.00 59.72 90 THR A O 1
ATOM 642 N N . ARG A 1 91 ? 25.835 0.128 -12.545 1.00 58.81 91 ARG A N 1
ATOM 643 C CA . ARG A 1 91 ? 24.516 -0.260 -12.022 1.00 58.81 91 ARG A CA 1
ATOM 644 C C . ARG A 1 91 ? 23.715 0.968 -11.598 1.00 58.81 91 ARG A C 1
ATOM 646 O O . ARG A 1 91 ? 23.830 1.444 -10.474 1.00 58.81 91 ARG A O 1
ATOM 653 N N . ASN A 1 92 ? 22.834 1.421 -12.485 1.00 64.31 92 ASN A N 1
ATOM 654 C CA . ASN A 1 92 ? 21.857 2.454 -12.158 1.00 64.31 92 ASN A CA 1
ATOM 655 C C . ASN A 1 92 ? 20.724 1.832 -11.330 1.00 64.31 92 ASN A C 1
ATOM 657 O O . ASN A 1 92 ? 19.952 1.015 -11.832 1.00 64.31 92 ASN A O 1
ATOM 661 N N . VAL A 1 93 ? 20.640 2.192 -10.049 1.00 68.50 93 VAL A N 1
ATOM 662 C CA . VAL A 1 93 ? 19.470 1.897 -9.213 1.00 68.50 93 VAL A CA 1
ATOM 663 C C . VAL A 1 93 ? 18.429 2.979 -9.469 1.00 68.50 93 VAL A C 1
ATOM 665 O O . VAL A 1 93 ? 18.709 4.161 -9.274 1.00 68.50 93 VAL A O 1
ATOM 668 N N . ASP A 1 94 ? 17.226 2.585 -9.885 1.00 80.06 94 ASP A N 1
ATOM 669 C CA . ASP A 1 94 ? 16.111 3.519 -10.040 1.00 80.06 94 ASP A CA 1
ATOM 670 C C . ASP A 1 94 ? 15.511 3.850 -8.663 1.00 80.06 94 ASP A C 1
ATOM 672 O O . ASP A 1 94 ? 14.541 3.252 -8.192 1.00 80.06 94 ASP A O 1
ATOM 676 N N . VAL A 1 95 ? 16.157 4.793 -7.976 1.00 85.75 95 VAL A N 1
ATOM 677 C CA . VAL A 1 95 ? 15.733 5.265 -6.652 1.00 85.75 95 VAL A CA 1
ATOM 678 C C . VAL A 1 95 ? 14.340 5.893 -6.722 1.00 85.75 95 VAL A C 1
ATOM 680 O O . VAL A 1 95 ? 13.555 5.750 -5.784 1.00 85.75 95 VAL A O 1
ATOM 683 N N . LEU A 1 96 ? 13.995 6.549 -7.833 1.00 87.88 96 LEU A N 1
ATOM 684 C CA . LEU A 1 96 ? 12.681 7.164 -8.003 1.00 87.88 96 LEU A CA 1
ATOM 685 C C . LEU A 1 96 ? 11.583 6.106 -8.115 1.00 87.88 96 LEU A C 1
ATOM 687 O O . LEU A 1 96 ? 10.549 6.249 -7.462 1.00 87.88 96 LEU A O 1
ATOM 691 N N . ALA A 1 97 ? 11.834 4.992 -8.802 1.00 89.19 97 ALA A N 1
ATOM 692 C CA . ALA A 1 97 ? 10.928 3.848 -8.793 1.00 89.19 97 ALA A CA 1
ATOM 693 C C . ALA A 1 97 ? 10.677 3.317 -7.369 1.00 89.19 97 ALA A C 1
ATOM 695 O O . ALA A 1 97 ? 9.534 3.047 -6.998 1.00 89.19 97 ALA A O 1
ATOM 696 N N . HIS A 1 98 ? 11.712 3.235 -6.526 1.00 92.75 98 HIS A N 1
ATOM 697 C CA . HIS A 1 98 ? 11.556 2.829 -5.123 1.00 92.75 98 HIS A CA 1
ATOM 698 C C . HIS A 1 98 ? 10.709 3.823 -4.315 1.00 92.75 98 HIS A C 1
ATOM 700 O O . HIS A 1 98 ? 9.818 3.412 -3.566 1.00 92.75 98 HIS A O 1
ATOM 706 N N . VAL A 1 99 ? 10.952 5.126 -4.490 1.00 93.25 99 VAL A N 1
ATOM 707 C CA . VAL A 1 99 ? 10.191 6.199 -3.833 1.00 93.25 99 VAL A CA 1
ATOM 708 C C . VAL A 1 99 ? 8.723 6.159 -4.256 1.00 93.25 99 VAL A C 1
ATOM 710 O O . VAL A 1 99 ? 7.841 6.138 -3.397 1.00 93.25 99 VAL A O 1
ATOM 713 N N . PHE A 1 100 ? 8.433 6.099 -5.557 1.00 94.12 100 PHE A N 1
ATOM 714 C CA . PHE A 1 100 ? 7.058 6.060 -6.054 1.00 94.12 100 PHE A CA 1
ATOM 715 C C . PHE A 1 100 ? 6.337 4.777 -5.659 1.00 94.12 100 PHE A C 1
ATOM 717 O O . PHE A 1 100 ? 5.180 4.846 -5.243 1.00 94.12 100 PHE A O 1
ATOM 724 N N . GLY A 1 101 ? 7.028 3.633 -5.696 1.00 95.25 101 GLY A N 1
ATOM 725 C CA . GLY A 1 101 ? 6.524 2.382 -5.139 1.00 95.25 101 GLY A CA 1
ATOM 726 C C . GLY A 1 101 ? 6.084 2.569 -3.689 1.00 95.25 101 GLY A C 1
ATOM 727 O O . GLY A 1 101 ? 4.923 2.324 -3.367 1.00 95.25 101 GLY A O 1
ATOM 728 N N . LEU A 1 102 ? 6.963 3.094 -2.829 1.00 97.25 102 LEU A N 1
ATOM 729 C CA . LEU A 1 102 ? 6.645 3.350 -1.422 1.00 97.25 102 LEU A CA 1
ATOM 730 C C . LEU A 1 102 ? 5.437 4.285 -1.250 1.00 97.25 102 LEU A C 1
ATOM 732 O O . LEU A 1 102 ? 4.544 3.978 -0.462 1.00 97.25 102 LEU A O 1
ATOM 736 N N . LEU A 1 103 ? 5.391 5.411 -1.967 1.00 97.44 103 LEU A N 1
ATOM 737 C CA . LEU A 1 103 ? 4.324 6.412 -1.838 1.00 97.44 103 LEU A CA 1
ATOM 738 C C . LEU A 1 103 ? 2.957 5.868 -2.266 1.00 97.44 103 LEU A C 1
ATOM 740 O O . LEU A 1 103 ? 1.972 6.018 -1.541 1.00 97.44 103 LEU A O 1
ATOM 744 N N . VAL A 1 104 ? 2.903 5.190 -3.413 1.00 97.81 104 VAL A N 1
ATOM 745 C CA . VAL A 1 104 ? 1.697 4.497 -3.881 1.00 97.81 104 VAL A CA 1
ATOM 746 C C . VAL A 1 104 ? 1.287 3.425 -2.877 1.00 97.81 104 VAL A C 1
ATOM 748 O O . VAL A 1 104 ? 0.114 3.333 -2.514 1.00 97.81 104 VAL A O 1
ATOM 751 N N . GLY A 1 105 ? 2.253 2.650 -2.380 1.00 98.00 105 GLY A N 1
ATOM 752 C CA . GLY A 1 105 ? 2.046 1.675 -1.321 1.00 98.00 105 GLY A CA 1
ATOM 753 C C . GLY A 1 105 ? 1.397 2.300 -0.090 1.00 98.00 105 GLY A C 1
ATOM 754 O O . GLY A 1 105 ? 0.361 1.821 0.353 1.00 98.00 105 GLY A O 1
ATOM 755 N N . LEU A 1 106 ? 1.943 3.400 0.436 1.00 98.50 106 LEU A N 1
ATOM 756 C CA . LEU A 1 106 ? 1.400 4.115 1.598 1.00 98.50 106 LEU A CA 1
ATOM 757 C C . LEU A 1 106 ? -0.050 4.558 1.375 1.00 98.50 106 LEU A C 1
ATOM 759 O O . LEU A 1 106 ? -0.885 4.398 2.270 1.00 98.50 106 LEU A O 1
ATOM 763 N N . ALA A 1 107 ? -0.365 5.072 0.185 1.00 98.25 107 ALA A N 1
ATOM 764 C CA . ALA A 1 107 ? -1.721 5.467 -0.176 1.00 98.25 107 ALA A CA 1
ATOM 765 C C . ALA A 1 107 ? -2.675 4.259 -0.203 1.00 98.25 107 ALA A C 1
ATOM 767 O O . ALA A 1 107 ? -3.691 4.262 0.497 1.00 98.25 107 ALA A O 1
ATOM 768 N N . LEU A 1 108 ? -2.321 3.193 -0.932 1.00 97.81 108 LEU A N 1
ATOM 769 C CA . LEU A 1 108 ? -3.113 1.958 -1.007 1.00 97.81 108 LEU A CA 1
ATOM 770 C C . LEU A 1 108 ? -3.281 1.300 0.366 1.00 97.81 108 LEU A C 1
ATOM 772 O O . LEU A 1 108 ? -4.376 0.875 0.726 1.00 97.81 108 LEU A O 1
ATOM 776 N N . GLY A 1 109 ? -2.213 1.262 1.158 1.00 97.62 109 GLY A N 1
ATOM 777 C CA . GLY A 1 109 ? -2.210 0.761 2.524 1.00 97.62 109 GLY A CA 1
ATOM 778 C C . GLY A 1 109 ? -3.166 1.540 3.415 1.00 97.62 109 GLY A C 1
ATOM 779 O O . GLY A 1 109 ? -3.966 0.942 4.125 1.00 97.62 109 GLY A O 1
ATOM 780 N N . THR A 1 110 ? -3.151 2.871 3.339 1.00 98.06 110 THR A N 1
ATOM 781 C CA . THR A 1 110 ? -4.063 3.729 4.112 1.00 98.06 110 THR A CA 1
ATOM 782 C C . THR A 1 110 ? -5.529 3.469 3.753 1.00 98.06 110 THR A C 1
ATOM 784 O O . THR A 1 110 ? -6.388 3.407 4.638 1.00 98.06 110 THR A O 1
ATOM 787 N N . VAL A 1 111 ? -5.829 3.272 2.467 1.00 97.06 111 VAL A N 1
ATOM 788 C CA . VAL A 1 111 ? -7.168 2.870 2.011 1.00 97.06 111 VAL A CA 1
ATOM 789 C C . VAL A 1 111 ? -7.523 1.494 2.578 1.00 97.06 111 VAL A C 1
ATOM 791 O O . VAL A 1 111 ? -8.557 1.348 3.225 1.00 97.06 111 VAL A O 1
ATOM 794 N N . LEU A 1 112 ? -6.635 0.508 2.435 1.00 95.25 112 LEU A N 1
ATOM 795 C CA . LEU A 1 112 ? -6.858 -0.860 2.901 1.00 95.25 112 LEU A CA 1
ATOM 796 C C . LEU A 1 112 ? -7.054 -0.944 4.423 1.00 95.25 112 LEU A C 1
ATOM 798 O O . LEU A 1 112 ? -7.967 -1.612 4.897 1.00 95.25 112 LEU A O 1
ATOM 802 N N . GLY A 1 113 ? -6.250 -0.212 5.195 1.00 94.75 113 GLY A N 1
ATOM 803 C CA . GLY A 1 113 ? -6.348 -0.123 6.654 1.00 94.75 113 GLY A CA 1
ATOM 804 C C . GLY A 1 113 ? -7.586 0.625 7.157 1.00 94.75 113 GLY A C 1
ATOM 805 O O . GLY A 1 113 ? -7.812 0.674 8.363 1.00 94.75 113 GLY A O 1
ATOM 806 N N . SER A 1 114 ? -8.384 1.218 6.261 1.00 95.06 114 SER A N 1
ATOM 807 C CA . SER A 1 114 ? -9.680 1.814 6.604 1.00 95.06 114 SER A CA 1
ATOM 808 C C . SER A 1 114 ? -10.827 0.802 6.594 1.00 95.06 114 SER A C 1
ATOM 810 O O . SER A 1 114 ? -11.898 1.110 7.114 1.00 95.06 114 SER A O 1
ATOM 812 N N . PHE A 1 115 ? -10.623 -0.389 6.026 1.00 93.31 115 PHE A N 1
ATOM 813 C CA . PHE A 1 115 ? -11.635 -1.439 5.999 1.00 93.31 115 PHE A CA 1
ATOM 814 C C . PHE A 1 115 ? -11.550 -2.344 7.238 1.00 93.31 115 PHE A C 1
ATOM 816 O O . PHE A 1 115 ? -10.455 -2.604 7.745 1.00 93.31 115 PHE A O 1
ATOM 823 N N . PRO A 1 116 ? -12.687 -2.881 7.721 1.00 92.06 116 PRO A N 1
ATOM 824 C CA . PRO A 1 116 ? -12.685 -3.879 8.784 1.00 92.06 116 PRO A CA 1
ATOM 825 C C . PRO A 1 116 ? -11.915 -5.137 8.368 1.00 92.06 116 PRO A C 1
ATOM 827 O O . PRO A 1 116 ? -12.105 -5.641 7.260 1.00 92.06 116 PRO A O 1
ATOM 830 N N . ARG A 1 117 ? -11.117 -5.710 9.281 1.00 90.19 117 ARG A N 1
ATOM 831 C CA . ARG A 1 117 ? -10.369 -6.956 9.017 1.00 90.19 117 ARG A CA 1
ATOM 832 C C . ARG A 1 117 ? -11.270 -8.101 8.554 1.00 90.19 117 ARG A C 1
ATOM 834 O O . ARG A 1 117 ? -10.922 -8.784 7.600 1.00 90.19 117 ARG A O 1
ATOM 841 N N . ALA A 1 118 ? -12.465 -8.224 9.135 1.00 92.56 118 ALA A N 1
ATOM 842 C CA . ALA A 1 118 ? -13.445 -9.241 8.752 1.00 92.56 118 ALA A CA 1
ATOM 843 C C . ALA A 1 118 ? -13.838 -9.187 7.262 1.00 92.56 118 ALA A C 1
ATOM 845 O O . ALA A 1 118 ? -14.075 -10.228 6.657 1.00 92.56 118 ALA A O 1
ATOM 846 N N . LEU A 1 119 ? -13.878 -7.995 6.651 1.00 93.06 119 LEU A N 1
ATOM 847 C CA . LEU A 1 119 ? -14.173 -7.846 5.223 1.00 93.06 119 LEU A CA 1
ATOM 848 C C . LEU A 1 119 ? -13.003 -8.331 4.358 1.00 93.06 119 LEU A C 1
ATOM 850 O O . LEU A 1 119 ? -13.214 -9.011 3.358 1.00 93.06 119 LEU A O 1
ATOM 854 N N . ILE A 1 120 ? -11.775 -7.993 4.753 1.00 93.25 120 ILE A N 1
ATOM 855 C CA . ILE A 1 120 ? -10.544 -8.367 4.042 1.00 93.25 120 ILE A CA 1
ATOM 856 C C . ILE A 1 120 ? -10.312 -9.883 4.140 1.00 93.25 120 ILE A C 1
ATOM 858 O O . ILE A 1 120 ? -9.940 -10.527 3.160 1.00 93.25 120 ILE A O 1
ATOM 862 N N . GLU A 1 121 ? -10.549 -10.467 5.312 1.00 93.31 121 GLU A N 1
ATOM 863 C CA . GLU A 1 121 ? -10.363 -11.897 5.583 1.00 93.31 121 GLU A CA 1
ATOM 864 C C . GLU A 1 121 ? -11.496 -12.764 5.010 1.00 93.31 121 GLU A C 1
ATOM 866 O O . GLU A 1 121 ? -11.354 -13.983 4.902 1.00 93.31 121 GLU A O 1
ATOM 871 N N . HIS A 1 122 ? -12.609 -12.154 4.590 1.00 96.19 122 HIS A N 1
ATOM 872 C CA . HIS A 1 122 ? -13.736 -12.875 4.017 1.00 96.19 122 HIS A CA 1
ATOM 873 C C . HIS A 1 122 ? -13.315 -13.680 2.777 1.00 96.19 122 HIS A C 1
ATOM 875 O O . HIS A 1 122 ? -12.732 -13.146 1.827 1.00 96.19 122 HIS A O 1
ATOM 881 N N . ARG A 1 123 ? -13.680 -14.969 2.733 1.00 96.12 123 ARG A N 1
ATOM 882 C CA . ARG A 1 123 ? -13.287 -15.896 1.654 1.00 96.12 123 ARG A CA 1
ATOM 883 C C . ARG A 1 123 ? -13.653 -15.376 0.262 1.00 96.12 123 ARG A C 1
ATOM 885 O O . ARG A 1 123 ? -12.865 -15.515 -0.667 1.00 96.12 123 ARG A O 1
ATOM 892 N N . GLY A 1 124 ? -14.823 -14.750 0.125 1.00 96.62 124 GLY 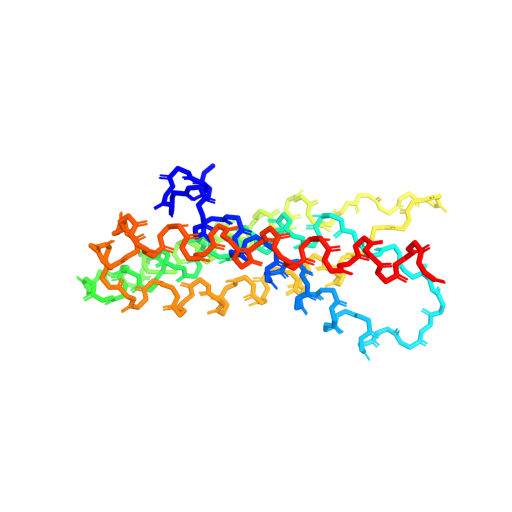A N 1
ATOM 893 C CA . GLY A 1 124 ? -15.254 -14.143 -1.137 1.00 96.62 124 GLY A CA 1
ATOM 894 C C . GLY A 1 124 ? -14.360 -12.982 -1.582 1.00 96.62 124 GLY A C 1
ATOM 895 O O . GLY A 1 124 ? -14.024 -12.901 -2.758 1.00 96.62 124 GLY A O 1
ATOM 896 N N . ALA A 1 125 ? -13.911 -12.134 -0.650 1.00 94.75 125 ALA A N 1
ATOM 897 C CA . ALA A 1 125 ? -13.009 -11.024 -0.956 1.00 94.75 125 ALA A CA 1
ATOM 898 C C . ALA A 1 125 ? -11.616 -11.533 -1.353 1.00 94.75 125 ALA A C 1
ATOM 900 O O . ALA A 1 125 ? -11.040 -11.051 -2.324 1.00 94.75 125 ALA A O 1
ATOM 901 N N . GLN A 1 126 ? -11.110 -12.562 -0.663 1.00 97.38 126 GLN A N 1
ATOM 902 C CA . GLN A 1 126 ? -9.848 -13.222 -1.012 1.00 97.38 126 GLN A CA 1
ATOM 903 C C . GLN A 1 126 ? -9.896 -13.856 -2.405 1.00 97.38 126 G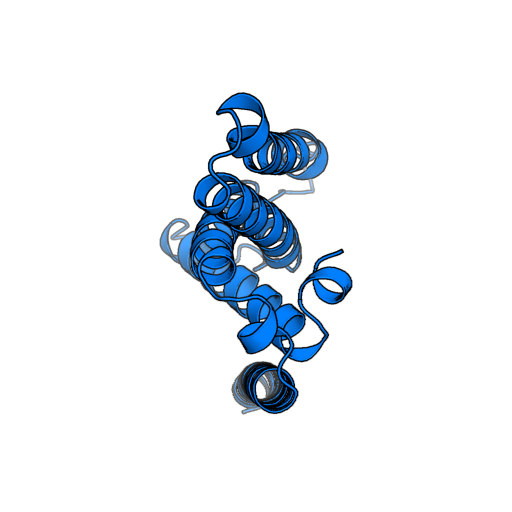LN A C 1
ATOM 905 O O . GLN A 1 126 ? -8.976 -13.661 -3.196 1.00 97.38 126 GLN A O 1
ATOM 910 N N . LEU A 1 127 ? -10.970 -14.583 -2.729 1.00 96.94 127 LEU A N 1
ATOM 911 C CA . LEU A 1 127 ? -11.142 -15.192 -4.049 1.00 96.94 127 LEU A CA 1
ATOM 912 C C . LEU A 1 127 ? -11.276 -14.133 -5.142 1.00 96.94 127 LEU A C 1
ATOM 914 O O . LEU A 1 127 ? -10.572 -14.216 -6.141 1.00 96.94 127 LEU A O 1
ATOM 918 N N . ALA A 1 128 ? -12.121 -13.120 -4.940 1.00 97.00 128 ALA A N 1
ATOM 919 C CA . ALA A 1 128 ? -12.285 -12.035 -5.901 1.00 97.00 128 ALA A CA 1
ATOM 920 C C . ALA A 1 128 ? -10.957 -11.304 -6.150 1.00 97.00 128 ALA A C 1
ATOM 922 O O . ALA A 1 128 ? -10.550 -11.149 -7.298 1.00 97.00 128 ALA A O 1
ATOM 923 N N . ALA A 1 129 ? -10.235 -10.927 -5.091 1.00 96.69 129 ALA A N 1
ATOM 924 C CA . ALA A 1 129 ? -8.939 -10.268 -5.216 1.00 96.69 129 ALA A CA 1
ATOM 925 C C . ALA A 1 129 ? -7.894 -11.162 -5.904 1.00 96.69 129 ALA A C 1
ATOM 927 O O . ALA A 1 129 ? -7.159 -10.688 -6.767 1.00 96.69 129 ALA A O 1
ATOM 928 N N . GLY A 1 130 ? -7.860 -12.457 -5.573 1.00 96.19 130 GLY A N 1
ATOM 929 C CA . GLY A 1 130 ? -6.972 -13.427 -6.214 1.00 96.19 130 GLY A CA 1
ATOM 930 C C . GLY A 1 130 ? -7.271 -13.621 -7.703 1.00 96.19 130 GLY A C 1
ATOM 931 O O . GLY A 1 130 ? -6.345 -13.645 -8.509 1.00 96.19 130 GLY A O 1
ATOM 932 N N . LEU A 1 131 ? -8.550 -13.694 -8.085 1.00 97.44 131 LEU A N 1
ATOM 933 C CA . LEU A 1 131 ? -8.970 -13.786 -9.486 1.00 97.44 131 LEU A CA 1
ATOM 934 C C . LEU A 1 131 ? -8.616 -12.519 -10.265 1.00 97.44 131 LEU A C 1
ATOM 936 O O . LEU A 1 131 ? -8.103 -12.621 -11.374 1.00 97.44 131 LEU A O 1
ATOM 940 N N . VAL A 1 132 ? -8.828 -11.335 -9.682 1.00 97.06 132 VAL A N 1
ATOM 941 C CA . VAL A 1 132 ? -8.422 -10.063 -10.301 1.00 97.06 132 VAL A CA 1
ATOM 942 C C . VAL A 1 132 ? -6.903 -10.005 -10.468 1.00 97.06 132 VAL A C 1
ATOM 944 O O . VAL A 1 132 ? -6.424 -9.652 -11.540 1.00 97.06 132 VAL A O 1
ATOM 947 N N . ALA A 1 133 ? -6.135 -10.403 -9.451 1.00 94.94 133 ALA A N 1
ATOM 948 C CA . ALA A 1 133 ? -4.678 -10.470 -9.530 1.00 94.94 133 ALA A CA 1
ATOM 949 C C . ALA A 1 133 ? -4.203 -11.419 -10.647 1.00 94.94 133 ALA A C 1
ATOM 951 O O . ALA A 1 133 ? -3.340 -11.055 -11.447 1.00 94.94 133 ALA A O 1
ATOM 952 N N . ALA A 1 134 ? -4.796 -12.612 -10.735 1.00 94.50 134 ALA A N 1
ATOM 953 C CA . ALA A 1 134 ? -4.491 -13.585 -11.779 1.00 94.50 134 ALA A CA 1
ATOM 954 C C . ALA A 1 134 ? -4.882 -13.077 -13.176 1.00 94.50 134 ALA A C 1
ATOM 956 O O . ALA A 1 134 ? -4.101 -13.225 -14.112 1.00 94.50 134 ALA A O 1
ATOM 957 N N . ALA A 1 135 ? -6.049 -12.443 -13.313 1.00 94.06 135 ALA A N 1
ATOM 958 C CA . ALA A 1 135 ? -6.520 -11.870 -14.570 1.00 94.06 135 ALA A CA 1
ATOM 959 C C . ALA A 1 135 ? -5.623 -10.722 -15.051 1.00 94.06 135 ALA A C 1
ATOM 961 O O . ALA A 1 135 ? -5.284 -10.673 -16.230 1.00 94.06 135 ALA A O 1
ATOM 962 N N . LEU A 1 136 ? -5.185 -9.839 -14.146 1.00 91.44 136 LEU A N 1
ATOM 963 C CA . LEU A 1 136 ? -4.233 -8.773 -14.466 1.00 91.44 136 LEU A CA 1
ATOM 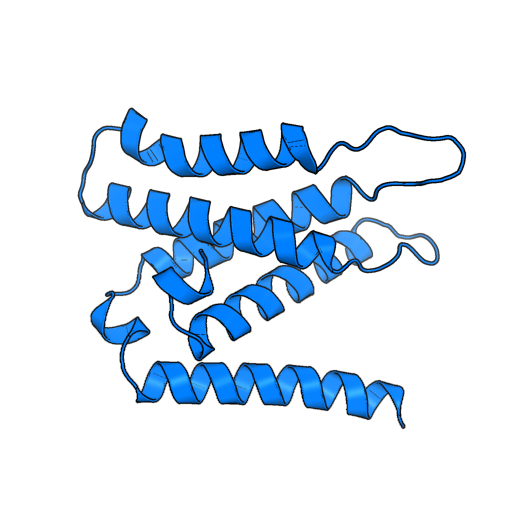964 C C . LEU A 1 136 ? -2.919 -9.358 -14.982 1.00 91.44 136 LEU A C 1
ATOM 966 O O . LEU A 1 136 ? -2.487 -8.999 -16.074 1.00 91.44 136 LEU A O 1
ATOM 970 N N . LEU A 1 137 ? -2.333 -10.316 -14.258 1.00 90.25 137 LEU A N 1
ATOM 971 C CA . LEU A 1 137 ? -1.124 -11.004 -14.713 1.00 90.25 137 LEU A CA 1
ATOM 972 C C . LEU A 1 137 ? -1.329 -11.659 -16.083 1.00 90.25 137 LEU A C 1
ATOM 974 O O . LEU A 1 137 ? -0.541 -11.414 -16.992 1.00 90.25 137 LEU A O 1
ATOM 978 N N . ALA A 1 138 ? -2.396 -12.442 -16.253 1.00 91.06 138 ALA A N 1
ATOM 979 C CA . ALA A 1 138 ? -2.700 -13.113 -17.512 1.00 91.06 138 ALA A CA 1
ATOM 980 C C . ALA A 1 138 ? -2.858 -12.116 -18.671 1.00 91.06 138 ALA A C 1
ATOM 982 O O . ALA A 1 138 ? -2.297 -12.338 -19.739 1.00 91.06 138 ALA A O 1
ATOM 983 N N . SER A 1 139 ? -3.552 -10.994 -18.455 1.00 89.62 139 SER A N 1
ATOM 984 C CA . SER A 1 139 ? -3.719 -9.949 -19.471 1.00 89.62 139 SER A CA 1
ATOM 985 C C . SER A 1 139 ? -2.389 -9.318 -19.890 1.00 89.62 139 SER A C 1
ATOM 987 O O . SER A 1 139 ? -2.162 -9.140 -21.084 1.00 89.62 139 SER A O 1
ATOM 989 N N . CYS A 1 140 ? -1.473 -9.064 -18.948 1.00 86.56 140 CYS A N 1
ATOM 990 C CA . CYS A 1 140 ? -0.133 -8.566 -19.266 1.00 86.56 140 CYS A CA 1
ATOM 991 C C . CYS A 1 140 ? 0.644 -9.547 -20.152 1.00 86.56 140 CYS A C 1
ATOM 993 O O . CYS A 1 140 ? 1.279 -9.126 -21.114 1.00 86.56 140 CYS A O 1
ATOM 995 N N . TRP A 1 141 ? 0.576 -10.847 -19.853 1.00 85.69 141 TRP A N 1
ATOM 996 C CA . TRP A 1 141 ? 1.230 -11.872 -20.668 1.00 85.69 141 TRP A CA 1
ATOM 997 C C . TRP A 1 141 ? 0.594 -12.009 -22.049 1.00 85.69 141 TRP A C 1
ATOM 999 O O . TRP A 1 141 ? 1.318 -12.141 -23.028 1.00 85.69 141 TRP A O 1
ATOM 1009 N N . LEU A 1 142 ? -0.734 -11.932 -22.147 1.00 90.06 142 LEU A N 1
ATOM 1010 C CA . LEU A 1 142 ? -1.425 -11.994 -23.434 1.00 90.06 142 LEU A CA 1
ATOM 1011 C C . LEU A 1 142 ? -1.014 -10.839 -24.351 1.00 90.06 142 LEU A C 1
ATOM 1013 O O . LEU A 1 142 ? -0.665 -11.103 -25.490 1.00 90.06 142 LEU A O 1
ATOM 1017 N N . VAL A 1 143 ? -0.971 -9.601 -23.847 1.00 88.81 143 VAL A N 1
ATOM 1018 C CA . VAL A 1 143 ? -0.566 -8.422 -24.641 1.00 88.81 143 VAL A CA 1
ATOM 1019 C C . VAL A 1 143 ? 0.867 -8.538 -25.167 1.00 88.81 143 VAL A C 1
ATOM 1021 O O . VAL A 1 143 ? 1.160 -8.043 -26.244 1.00 88.81 143 VAL A O 1
ATOM 1024 N N . VAL A 1 144 ? 1.768 -9.173 -24.414 1.00 84.44 144 VAL A N 1
ATOM 1025 C CA . VAL A 1 144 ? 3.166 -9.375 -24.835 1.00 84.44 144 VAL A CA 1
ATOM 1026 C C . VAL A 1 144 ? 3.300 -10.503 -25.864 1.00 84.44 144 VAL A C 1
ATOM 1028 O O . VAL A 1 144 ? 4.238 -10.498 -26.657 1.00 84.44 144 VAL A O 1
ATOM 1031 N N . LEU A 1 145 ? 2.405 -11.493 -25.824 1.00 83.00 145 LEU A N 1
ATOM 1032 C CA . LEU A 1 145 ? 2.444 -12.666 -26.701 1.00 83.00 145 LEU A CA 1
ATOM 1033 C C . LEU A 1 145 ? 1.685 -12.474 -28.026 1.00 83.00 145 LEU A C 1
ATOM 1035 O O . LEU A 1 145 ? 1.825 -13.319 -28.912 1.00 83.00 145 LEU A O 1
ATOM 1039 N N . THR A 1 146 ? 0.884 -11.415 -28.152 1.00 74.62 146 THR A N 1
ATOM 1040 C CA . THR A 1 146 ? 0.149 -11.020 -29.370 1.00 74.62 146 THR A CA 1
ATOM 1041 C C . THR A 1 146 ? 0.851 -9.892 -30.103 1.00 74.62 146 THR A C 1
ATOM 1043 O O . THR A 1 146 ? 0.939 -9.973 -31.346 1.00 74.62 146 THR A O 1
#

pLDDT: mean 88.96, std 12.46, range [48.34, 98.5]

Radius of gyration: 16.18 Å; chains: 1; bounding box: 45×27×50 Å

Sequence (146 aa):
LLFHSYGAGVGALGLLLAGLLGNLVNAWVHVGAHASLGASTAVFGAVGLLGGSEARARHLLREPQARRIAPIAAALMLLLYLGVGEAQPTRNVDVLAHVFGLLVGLALGTVLGSFPRALIEHRGAQLAAGLVAAALLASCWLVVLT